Protein AF-A0A150H4T1-F1 (afdb_monomer_lite)

Sequence (169 aa):
MAGLGFSRGAAHIHRAYLAQNIDTDQIIPAEYLTLVPSKPEEYEKLGSYALIGLPDDLYPERYVKEGEMKTEYPVIIGGAKVCVAESYARIFFRNCIATGELYPCETGVRLCDVLKTGTEVTVDMDKNVLTDHSTGKTYPLQEIGEAGPVIDAGGIFEYARRQGMIKVA

pLDDT: mean 80.66, std 13.24, range [27.92, 95.44]

Structure (mmCIF, N/CA/C/O backbone):
data_AF-A0A150H4T1-F1
#
_entry.id   AF-A0A150H4T1-F1
#
loop_
_atom_site.group_PDB
_atom_site.id
_atom_site.type_symbol
_atom_site.label_atom_id
_atom_site.label_alt_id
_atom_site.label_comp_id
_atom_site.label_asym_id
_atom_site.label_entity_id
_atom_site.label_seq_id
_atom_site.pdbx_PDB_ins_code
_atom_site.Cartn_x
_atom_site.Cartn_y
_atom_site.Cartn_z
_atom_site.occupancy
_atom_site.B_iso_or_equiv
_atom_site.auth_seq_id
_atom_site.auth_comp_id
_atom_site.auth_asym_id
_atom_site.auth_atom_id
_atom_site.pdbx_PDB_model_num
ATOM 1 N N . MET A 1 1 ? 21.299 -11.239 -4.905 1.00 29.69 1 MET A N 1
ATOM 2 C CA . MET A 1 1 ? 20.517 -11.282 -3.653 1.00 29.69 1 MET A CA 1
ATOM 3 C C . MET A 1 1 ? 19.157 -11.861 -3.994 1.00 29.69 1 MET A C 1
ATOM 5 O O . MET A 1 1 ? 18.476 -11.285 -4.831 1.00 29.69 1 MET A O 1
ATOM 9 N N . ALA A 1 2 ? 18.827 -13.044 -3.476 1.00 27.92 2 ALA A N 1
ATOM 10 C CA . ALA A 1 2 ? 17.556 -13.709 -3.750 1.00 27.92 2 ALA A CA 1
ATOM 11 C C . ALA A 1 2 ? 16.412 -12.854 -3.188 1.00 27.92 2 ALA A C 1
ATOM 13 O O . ALA A 1 2 ? 16.350 -12.633 -1.981 1.00 27.92 2 ALA A O 1
ATOM 14 N N . GLY A 1 3 ? 15.556 -12.323 -4.064 1.00 33.53 3 GLY A N 1
ATOM 15 C CA . GLY A 1 3 ? 14.354 -11.618 -3.638 1.00 33.53 3 GLY A CA 1
ATOM 16 C C . GLY A 1 3 ? 13.485 -12.580 -2.839 1.00 33.53 3 GLY A C 1
ATOM 17 O O . GLY A 1 3 ? 13.169 -13.665 -3.325 1.00 33.53 3 GLY A O 1
ATOM 18 N N . LEU A 1 4 ? 13.128 -12.205 -1.610 1.00 38.41 4 LEU A N 1
ATOM 19 C CA . LEU A 1 4 ? 12.062 -12.873 -0.868 1.00 38.41 4 LEU A CA 1
ATOM 20 C C . LEU A 1 4 ? 10.832 -12.891 -1.785 1.00 38.41 4 LEU A C 1
ATOM 22 O O . LEU A 1 4 ? 10.303 -11.841 -2.156 1.00 38.41 4 LEU A O 1
ATOM 26 N N . GLY A 1 5 ? 10.478 -14.086 -2.257 1.00 43.66 5 GLY A N 1
ATOM 27 C CA . GLY A 1 5 ? 9.495 -14.300 -3.309 1.00 43.66 5 GLY A CA 1
ATOM 28 C C . GLY A 1 5 ? 8.088 -14.011 -2.813 1.00 43.66 5 GLY A C 1
ATOM 29 O O . GLY A 1 5 ? 7.354 -14.925 -2.457 1.00 43.66 5 GLY A O 1
ATOM 30 N N . PHE A 1 6 ? 7.703 -12.738 -2.789 1.00 57.62 6 PHE A N 1
ATOM 31 C CA . PHE A 1 6 ? 6.298 -12.371 -2.716 1.00 57.62 6 PHE A CA 1
ATOM 32 C C . PHE A 1 6 ? 5.639 -12.849 -4.011 1.00 57.62 6 PHE A C 1
ATOM 34 O O . PHE A 1 6 ? 5.983 -12.380 -5.097 1.00 57.62 6 PHE A O 1
ATOM 41 N N . SER A 1 7 ? 4.758 -13.834 -3.881 1.00 60.81 7 SER A N 1
ATOM 42 C CA . SER A 1 7 ? 3.971 -14.390 -4.975 1.00 60.81 7 SER A CA 1
ATOM 43 C C . SER A 1 7 ? 2.497 -14.173 -4.673 1.00 60.81 7 SER A C 1
ATOM 45 O O . SER A 1 7 ? 2.093 -14.222 -3.506 1.00 60.81 7 SER A O 1
ATOM 47 N N . ARG A 1 8 ? 1.700 -13.956 -5.723 1.00 65.56 8 ARG A N 1
ATOM 48 C CA . ARG A 1 8 ? 0.243 -13.839 -5.611 1.00 65.56 8 ARG A CA 1
ATOM 49 C C . ARG A 1 8 ? -0.400 -15.073 -4.963 1.00 65.56 8 ARG A C 1
ATOM 51 O O . ARG A 1 8 ? -1.387 -14.932 -4.256 1.00 65.56 8 ARG A O 1
ATOM 58 N N . GLY A 1 9 ? 0.244 -16.234 -5.129 1.00 63.19 9 GLY A N 1
ATOM 59 C CA . GLY A 1 9 ? -0.214 -17.548 -4.675 1.00 63.19 9 GLY A CA 1
ATOM 60 C C . GLY A 1 9 ? -0.155 -17.817 -3.167 1.00 63.19 9 GLY A C 1
ATOM 61 O O . GLY A 1 9 ? -0.422 -18.935 -2.731 1.00 63.19 9 GLY A O 1
ATOM 62 N N . ALA A 1 10 ? 0.275 -16.843 -2.365 1.00 68.19 10 ALA A N 1
ATOM 63 C CA . ALA A 1 10 ? 0.384 -16.990 -0.922 1.00 68.19 10 ALA A CA 1
ATOM 64 C C . ALA A 1 10 ? -0.405 -15.890 -0.216 1.00 68.19 10 ALA A C 1
ATOM 66 O O . ALA A 1 10 ? -0.373 -14.728 -0.613 1.00 68.19 10 ALA A O 1
ATOM 67 N N . ALA A 1 11 ? -1.087 -16.267 0.862 1.00 73.44 11 ALA A N 1
ATOM 68 C CA . ALA A 1 11 ? -1.657 -15.315 1.794 1.00 73.44 11 ALA A CA 1
ATOM 69 C C . ALA A 1 11 ? -0.527 -14.711 2.638 1.00 73.44 11 ALA A C 1
ATOM 71 O O . ALA A 1 11 ? 0.296 -15.442 3.195 1.00 73.44 11 ALA A O 1
ATOM 72 N N . HIS A 1 12 ? -0.499 -13.387 2.748 1.00 75.00 12 HIS A N 1
ATOM 73 C CA . HIS A 1 12 ? 0.564 -12.674 3.454 1.00 75.00 12 HIS A CA 1
ATOM 74 C C . HIS A 1 12 ? -0.002 -11.968 4.687 1.00 75.00 12 HIS A C 1
ATOM 76 O O . HIS A 1 12 ? -1.042 -11.311 4.608 1.00 75.00 12 HIS A O 1
ATOM 82 N N . ILE A 1 13 ? 0.654 -12.138 5.840 1.00 72.62 13 ILE A N 1
ATOM 83 C CA . ILE A 1 13 ? 0.300 -11.449 7.090 1.00 72.62 13 ILE A CA 1
ATOM 84 C C . ILE A 1 13 ? 0.995 -10.087 7.112 1.00 72.62 13 ILE A C 1
ATOM 86 O O . ILE A 1 13 ? 2.204 -9.982 6.903 1.00 72.62 13 ILE A O 1
ATOM 90 N N . HIS A 1 14 ? 0.225 -9.045 7.394 1.00 74.38 14 HIS A N 1
ATOM 91 C CA . HIS A 1 14 ? 0.641 -7.652 7.392 1.00 74.38 14 HIS A CA 1
ATOM 92 C C . HIS A 1 14 ? 0.071 -6.913 8.600 1.00 74.38 14 HIS A C 1
ATOM 94 O O . HIS A 1 14 ? -0.883 -7.356 9.231 1.00 74.38 14 HIS A O 1
ATOM 100 N N . ARG A 1 15 ? 0.620 -5.736 8.896 1.00 68.81 15 ARG A N 1
ATOM 101 C CA . ARG A 1 15 ? -0.044 -4.754 9.759 1.00 68.81 15 ARG A CA 1
ATOM 102 C C . ARG A 1 15 ? -0.717 -3.707 8.878 1.00 68.81 15 ARG A C 1
ATOM 104 O O . ARG A 1 15 ? -0.102 -3.215 7.935 1.00 68.81 15 ARG A O 1
ATOM 111 N N . ALA A 1 16 ? -1.978 -3.403 9.157 1.00 63.78 16 ALA A N 1
ATOM 112 C CA . ALA A 1 16 ? -2.740 -2.384 8.457 1.00 63.78 16 ALA A CA 1
ATOM 113 C C . ALA A 1 16 ? -2.310 -0.989 8.918 1.00 63.78 16 ALA A C 1
ATOM 115 O O . ALA A 1 16 ? -2.160 -0.732 10.113 1.00 63.78 16 ALA A O 1
ATOM 116 N N . TYR A 1 17 ? -2.158 -0.083 7.959 1.00 70.38 17 TYR A N 1
ATOM 117 C CA . TYR A 1 17 ? -1.878 1.329 8.190 1.00 70.38 17 TYR A CA 1
ATOM 118 C C . TYR A 1 17 ? -2.881 2.124 7.386 1.00 70.38 17 TYR A C 1
ATOM 120 O O . TYR A 1 17 ? -3.042 1.892 6.188 1.00 70.38 17 TYR A O 1
ATOM 128 N N . LEU A 1 18 ? -3.608 2.991 8.078 1.00 62.62 18 LEU A N 1
ATOM 129 C CA . LEU A 1 18 ? -4.799 3.614 7.534 1.00 62.62 18 LEU A CA 1
ATOM 130 C C . LEU A 1 18 ? -4.541 5.099 7.413 1.00 62.62 18 LEU A C 1
ATOM 132 O O . LEU A 1 18 ? -4.219 5.770 8.390 1.00 62.62 18 LEU A O 1
ATOM 136 N N . ALA A 1 19 ? -4.705 5.581 6.197 1.00 65.94 19 ALA A N 1
ATOM 137 C CA . ALA A 1 19 ? -4.629 6.979 5.863 1.00 65.94 19 ALA A CA 1
ATOM 138 C C . ALA A 1 19 ? -5.648 7.261 4.758 1.00 65.94 19 ALA A C 1
ATOM 140 O O . ALA A 1 19 ? -5.944 6.384 3.943 1.00 65.94 19 ALA A O 1
ATOM 141 N N . GLN A 1 20 ? -6.223 8.462 4.752 1.00 67.31 20 GLN A N 1
ATOM 142 C CA . GLN A 1 20 ? -7.191 8.874 3.737 1.00 67.31 20 GLN A CA 1
ATOM 143 C C . GLN A 1 20 ? -6.567 9.914 2.815 1.00 67.31 20 GLN A C 1
ATOM 145 O O . GLN A 1 20 ? -5.899 10.827 3.290 1.00 67.31 20 GLN A O 1
ATOM 150 N N . ASN A 1 21 ? -6.848 9.787 1.514 1.00 69.75 21 ASN A N 1
ATOM 151 C CA . ASN A 1 21 ? -6.481 10.764 0.487 1.00 69.75 21 ASN A CA 1
ATOM 152 C C . ASN A 1 21 ? -4.998 11.152 0.507 1.00 69.75 21 ASN A C 1
ATOM 154 O O . ASN A 1 21 ? -4.676 12.330 0.417 1.00 69.75 21 ASN A O 1
ATOM 158 N N . ILE A 1 22 ? -4.118 10.153 0.623 1.00 75.38 22 ILE A N 1
ATOM 159 C CA . ILE A 1 22 ? -2.675 10.371 0.578 1.00 75.38 22 ILE A CA 1
ATOM 160 C C . ILE A 1 22 ? -2.237 10.746 -0.836 1.00 75.38 22 ILE A C 1
ATOM 162 O O . ILE A 1 22 ? -2.350 9.938 -1.761 1.00 75.38 22 ILE A O 1
ATOM 166 N N . ASP A 1 23 ? -1.734 11.967 -0.992 1.00 79.88 23 ASP A N 1
ATOM 167 C CA . ASP A 1 23 ? -1.106 12.435 -2.222 1.00 79.88 23 ASP A CA 1
ATOM 168 C C . ASP A 1 23 ? 0.414 12.190 -2.240 1.00 79.88 23 ASP A C 1
ATOM 170 O O . ASP A 1 23 ? 1.013 11.650 -1.307 1.00 79.88 23 ASP A O 1
ATOM 174 N N . THR A 1 24 ? 1.052 12.540 -3.355 1.00 77.88 24 THR A N 1
ATOM 175 C CA . THR A 1 24 ? 2.486 12.308 -3.541 1.00 77.88 24 THR A CA 1
ATOM 176 C C . THR A 1 24 ? 3.356 13.157 -2.628 1.00 77.88 24 THR A C 1
ATOM 178 O O . THR A 1 24 ? 4.403 12.663 -2.231 1.00 77.88 24 THR A O 1
ATOM 181 N N . ASP A 1 25 ? 2.940 14.375 -2.275 1.00 83.44 25 ASP A N 1
ATOM 182 C CA . ASP A 1 25 ? 3.695 15.238 -1.361 1.00 83.44 25 ASP A CA 1
ATOM 183 C C . ASP A 1 25 ? 3.586 14.726 0.078 1.00 83.44 25 ASP A C 1
ATOM 185 O O . ASP A 1 25 ? 4.546 14.787 0.841 1.00 83.44 25 ASP A O 1
ATOM 189 N N . GLN A 1 26 ? 2.454 14.122 0.435 1.00 83.00 26 GLN A N 1
ATOM 190 C CA . GLN A 1 26 ? 2.291 13.421 1.702 1.00 83.00 26 GLN A CA 1
ATOM 191 C C . GLN A 1 26 ? 3.146 12.153 1.780 1.00 83.00 26 GLN A C 1
ATOM 193 O O . GLN A 1 26 ? 3.626 11.830 2.864 1.00 83.00 26 GLN A O 1
ATOM 198 N N . ILE A 1 27 ? 3.373 11.454 0.658 1.00 80.06 27 ILE A N 1
ATOM 199 C CA . ILE A 1 27 ? 4.286 10.298 0.580 1.00 80.06 27 ILE A CA 1
ATOM 200 C C . ILE A 1 27 ? 5.741 10.735 0.621 1.00 80.06 27 ILE A C 1
ATOM 202 O O . ILE A 1 27 ? 6.529 10.161 1.370 1.00 80.06 27 ILE A O 1
ATOM 206 N N . ILE A 1 28 ? 6.105 11.712 -0.199 1.00 83.75 28 ILE A N 1
ATOM 207 C CA . ILE A 1 28 ? 7.439 12.284 -0.242 1.00 83.75 28 ILE A CA 1
ATOM 208 C C . ILE A 1 28 ? 7.379 13.701 -0.832 1.00 83.75 28 ILE A C 1
ATOM 210 O O . ILE A 1 28 ? 7.164 13.860 -2.035 1.00 83.75 28 ILE A O 1
ATOM 214 N N . PRO A 1 29 ? 7.598 14.741 -0.011 1.00 86.94 29 PRO A N 1
ATOM 215 C CA . PRO A 1 29 ? 7.618 16.116 -0.488 1.00 86.94 29 PRO A CA 1
ATOM 216 C C . PRO A 1 29 ? 8.657 16.347 -1.589 1.00 86.94 29 PRO A C 1
ATOM 218 O O . PRO A 1 29 ? 9.764 15.797 -1.554 1.00 86.94 29 PRO A O 1
ATOM 221 N N . ALA A 1 30 ? 8.330 17.228 -2.538 1.00 86.75 30 ALA A N 1
ATOM 222 C CA . ALA A 1 30 ? 9.185 17.542 -3.684 1.00 86.75 30 ALA A CA 1
ATOM 223 C C . ALA A 1 30 ? 10.626 17.965 -3.319 1.00 86.75 30 ALA A C 1
ATOM 225 O O . ALA A 1 30 ? 11.552 17.726 -4.095 1.00 86.75 30 ALA A O 1
ATOM 226 N N . GLU A 1 31 ? 10.845 18.556 -2.141 1.00 88.12 31 GLU A N 1
ATOM 227 C CA . GLU A 1 31 ? 12.175 18.969 -1.669 1.00 88.12 31 GLU A CA 1
ATOM 228 C C . GLU A 1 31 ? 13.160 17.795 -1.498 1.00 88.12 31 G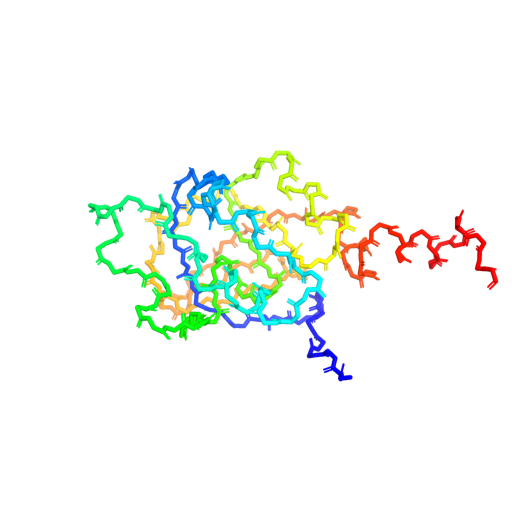LU A C 1
ATOM 230 O O . GLU A 1 31 ? 14.365 17.953 -1.717 1.00 88.12 31 GLU A O 1
ATOM 235 N N . TYR A 1 32 ? 12.655 16.592 -1.202 1.00 86.88 32 TYR A N 1
ATOM 236 C CA . TYR A 1 32 ? 13.471 15.386 -1.034 1.00 86.88 32 TYR A CA 1
ATOM 237 C C . TYR A 1 32 ? 13.721 14.633 -2.345 1.00 86.88 32 TYR A C 1
ATOM 239 O O . TYR A 1 32 ? 14.573 13.746 -2.390 1.00 86.88 32 TYR A O 1
ATOM 247 N N . LEU A 1 33 ? 13.062 15.023 -3.444 1.00 84.06 33 LEU A N 1
ATOM 248 C CA . LEU A 1 33 ? 13.270 14.437 -4.778 1.00 84.06 33 LEU A CA 1
ATOM 249 C C . LEU A 1 33 ? 14.614 14.829 -5.416 1.00 84.06 33 LEU A C 1
ATOM 251 O O . LEU A 1 33 ? 14.926 14.416 -6.530 1.00 84.06 33 LEU A O 1
ATOM 255 N N . THR A 1 34 ? 15.417 15.626 -4.711 1.00 87.69 34 THR A N 1
ATOM 256 C CA . THR A 1 34 ? 16.811 15.915 -5.063 1.00 87.69 34 THR A CA 1
ATOM 257 C C . THR A 1 34 ? 17.743 14.727 -4.809 1.00 87.69 34 THR A C 1
ATOM 259 O O . THR A 1 34 ? 18.824 14.673 -5.397 1.00 87.69 34 THR A O 1
ATOM 262 N N . LEU A 1 35 ? 17.326 13.768 -3.975 1.00 86.31 35 LEU A N 1
ATOM 263 C CA . LEU A 1 35 ? 18.030 12.507 -3.755 1.00 86.31 35 LEU A CA 1
ATOM 264 C C . LEU A 1 35 ? 17.895 11.593 -4.977 1.00 86.31 35 LEU A C 1
ATOM 266 O O . LEU A 1 35 ? 16.820 11.443 -5.553 1.00 86.31 35 LEU A O 1
ATOM 270 N N . VAL A 1 36 ? 18.996 10.956 -5.357 1.00 85.06 36 VAL A N 1
ATOM 271 C CA . VAL A 1 36 ? 19.145 10.136 -6.556 1.00 85.06 36 VAL A CA 1
ATOM 272 C C . VAL A 1 36 ? 18.971 8.653 -6.197 1.00 85.06 36 VAL A C 1
ATOM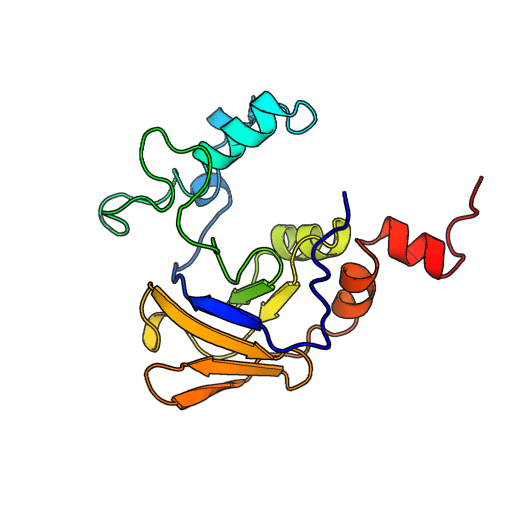 274 O O . VAL A 1 36 ? 19.898 8.045 -5.658 1.00 85.06 36 VAL A O 1
ATOM 277 N N . PRO A 1 37 ? 17.847 8.005 -6.570 1.00 79.56 37 PRO A N 1
ATOM 278 C CA . PRO A 1 37 ? 17.559 6.620 -6.177 1.00 79.56 37 PRO A CA 1
ATOM 279 C C . PRO A 1 37 ? 18.539 5.581 -6.739 1.00 79.56 37 PRO A C 1
ATOM 281 O O . PRO A 1 37 ? 18.592 4.455 -6.258 1.00 79.56 37 PRO A O 1
ATOM 284 N N . SER A 1 38 ? 19.315 5.930 -7.771 1.00 82.62 38 SER A N 1
ATOM 285 C CA . SER A 1 38 ? 20.332 5.037 -8.340 1.00 82.62 38 SER A CA 1
ATOM 286 C C . SER A 1 38 ? 21.608 4.946 -7.500 1.00 82.62 38 SER A C 1
ATOM 288 O O . SER A 1 38 ? 22.446 4.083 -7.764 1.00 82.62 38 SER A O 1
ATOM 290 N N . LYS A 1 39 ? 21.771 5.806 -6.487 1.00 88.50 39 LYS A N 1
ATOM 291 C CA . LYS A 1 39 ? 22.869 5.724 -5.524 1.00 88.50 39 LYS A CA 1
ATOM 292 C C . LYS A 1 39 ? 22.364 5.057 -4.242 1.00 88.50 39 LYS A C 1
ATOM 294 O O . LYS A 1 39 ? 21.434 5.586 -3.638 1.00 88.50 39 LYS A O 1
ATOM 299 N N . PRO A 1 40 ? 22.984 3.954 -3.782 1.00 87.75 40 PRO A N 1
ATOM 300 C CA . PRO A 1 40 ? 22.505 3.212 -2.615 1.00 87.75 40 PRO A CA 1
ATOM 301 C C . PRO A 1 40 ? 22.312 4.067 -1.356 1.00 87.75 40 PRO A C 1
ATOM 303 O O . PRO A 1 40 ? 21.273 3.975 -0.715 1.00 87.75 40 PRO A O 1
ATOM 306 N N . GLU A 1 41 ? 23.265 4.944 -1.037 1.00 88.62 41 GLU A N 1
ATOM 307 C CA . GLU A 1 41 ? 23.195 5.804 0.155 1.00 88.62 41 GLU A CA 1
ATOM 308 C C . GLU A 1 41 ? 22.046 6.822 0.082 1.00 88.62 41 GLU A C 1
ATOM 310 O O . GLU A 1 41 ? 21.336 7.048 1.059 1.00 88.62 41 GLU A O 1
ATOM 315 N N . GLU A 1 42 ? 21.832 7.427 -1.090 1.00 89.50 42 GLU A N 1
ATOM 316 C CA . GLU A 1 42 ? 20.742 8.388 -1.289 1.00 89.50 42 GLU A CA 1
ATOM 317 C C . GLU A 1 42 ? 19.383 7.683 -1.350 1.00 89.50 42 GLU A C 1
ATOM 319 O O . GLU A 1 42 ? 18.394 8.237 -0.881 1.00 89.50 42 GLU A O 1
ATOM 324 N N . TYR A 1 43 ? 19.336 6.448 -1.855 1.00 82.88 43 TYR A N 1
ATOM 325 C CA . TYR A 1 43 ? 18.146 5.602 -1.821 1.00 82.88 43 TYR A CA 1
ATOM 326 C C . TYR A 1 43 ? 17.737 5.240 -0.390 1.00 82.88 43 TYR A C 1
ATOM 328 O O . TYR A 1 43 ? 16.566 5.359 -0.035 1.00 82.88 43 TYR A O 1
ATOM 336 N N . GLU A 1 44 ? 18.692 4.841 0.455 1.00 82.88 44 GLU A N 1
ATOM 337 C CA . GLU A 1 44 ? 18.410 4.581 1.871 1.00 82.88 44 GLU A CA 1
ATOM 338 C C . GLU A 1 44 ? 17.924 5.844 2.585 1.00 82.88 44 GLU A C 1
ATOM 340 O O . GLU A 1 44 ? 16.934 5.796 3.314 1.00 82.88 44 GLU A O 1
ATOM 345 N N . LYS A 1 45 ? 18.548 6.990 2.301 1.00 86.94 45 LYS A N 1
ATOM 346 C CA . LYS A 1 45 ? 18.115 8.284 2.832 1.00 86.94 45 LYS A CA 1
ATOM 347 C C . LYS A 1 45 ? 16.737 8.711 2.315 1.00 86.94 45 LYS A C 1
ATOM 349 O O . LYS A 1 45 ? 15.980 9.337 3.042 1.00 86.94 45 LYS A O 1
ATOM 354 N N . LEU A 1 46 ? 16.368 8.364 1.085 1.00 84.44 46 LEU A N 1
ATOM 355 C CA . LEU A 1 46 ? 15.023 8.623 0.566 1.00 84.44 46 LEU A CA 1
ATOM 356 C C . LEU A 1 46 ? 13.968 7.896 1.415 1.00 84.44 46 LEU A C 1
ATOM 358 O O . LEU A 1 46 ? 12.917 8.458 1.717 1.00 84.44 46 LEU A O 1
ATOM 362 N N . GLY A 1 47 ? 14.289 6.677 1.858 1.00 81.50 47 GLY A N 1
ATOM 363 C CA . GLY A 1 47 ? 13.461 5.895 2.773 1.00 81.50 47 GLY A CA 1
ATOM 364 C C . GLY A 1 47 ? 13.194 6.587 4.112 1.00 81.50 47 GLY A C 1
ATOM 365 O O . GLY A 1 47 ? 12.089 6.444 4.636 1.00 81.50 47 GLY A O 1
ATOM 366 N N . SER A 1 48 ? 14.130 7.400 4.626 1.00 85.75 48 SER A N 1
ATOM 367 C CA . SER A 1 48 ? 13.923 8.130 5.888 1.00 85.75 48 SER A CA 1
ATOM 368 C C . SER A 1 48 ? 12.830 9.201 5.803 1.00 85.75 48 SER A C 1
ATOM 370 O O . SER A 1 48 ? 12.298 9.623 6.825 1.00 85.75 48 SER A O 1
ATOM 372 N N . TYR A 1 49 ? 12.492 9.650 4.590 1.00 87.12 49 TYR A N 1
ATOM 373 C CA . TYR A 1 49 ? 11.481 10.682 4.332 1.00 87.12 49 TYR A CA 1
ATOM 374 C C . TYR A 1 49 ? 10.125 10.116 3.894 1.00 87.12 49 TYR A C 1
ATOM 376 O O . TYR A 1 49 ? 9.222 10.878 3.547 1.00 87.12 49 TYR A O 1
ATOM 384 N N . ALA A 1 50 ? 9.953 8.793 3.903 1.00 81.81 50 ALA A N 1
ATOM 385 C CA . ALA A 1 50 ? 8.678 8.181 3.557 1.00 81.81 50 ALA A CA 1
ATOM 386 C C . ALA A 1 50 ? 7.566 8.648 4.515 1.00 81.81 50 ALA A C 1
ATOM 388 O O . ALA A 1 50 ? 7.688 8.542 5.735 1.00 81.81 50 ALA A O 1
ATOM 389 N N . LEU A 1 51 ? 6.462 9.138 3.948 1.00 82.19 51 LEU A N 1
ATOM 390 C CA . LEU A 1 51 ? 5.304 9.710 4.641 1.00 82.19 51 LEU A CA 1
ATOM 391 C C . LEU A 1 51 ? 5.593 10.937 5.530 1.00 82.19 51 LEU A C 1
ATOM 393 O O . LEU A 1 51 ? 4.788 11.275 6.404 1.00 82.19 51 LEU A O 1
ATOM 397 N N . ILE A 1 52 ? 6.720 11.629 5.343 1.00 87.00 52 ILE A N 1
ATOM 398 C CA . ILE A 1 52 ? 7.049 12.801 6.172 1.00 87.00 52 ILE A CA 1
ATOM 399 C C . ILE A 1 52 ? 6.091 13.980 5.934 1.00 87.00 52 ILE A C 1
ATOM 401 O O . ILE A 1 52 ? 5.875 14.788 6.833 1.00 87.00 52 ILE A O 1
ATOM 405 N N . GLY A 1 53 ? 5.456 14.049 4.759 1.00 85.62 53 GLY A N 1
ATOM 406 C CA . GLY A 1 53 ? 4.497 15.100 4.409 1.00 85.62 53 GLY A CA 1
ATOM 407 C C . GLY A 1 53 ? 3.118 14.951 5.059 1.00 85.62 53 GLY A C 1
ATOM 408 O O . GLY A 1 53 ? 2.241 15.782 4.828 1.00 85.62 53 GLY A O 1
ATOM 409 N N . LEU A 1 54 ? 2.886 13.906 5.862 1.00 84.06 54 LEU A N 1
ATOM 410 C CA . LEU A 1 54 ? 1.634 13.766 6.603 1.00 84.06 54 LEU A CA 1
ATOM 411 C C . LEU A 1 54 ? 1.455 14.894 7.635 1.00 84.06 54 LEU A C 1
ATOM 413 O O . LEU A 1 54 ? 2.441 15.343 8.225 1.00 84.06 54 LEU A O 1
ATOM 417 N N . PRO A 1 55 ? 0.218 15.352 7.880 1.00 83.62 55 PRO A N 1
ATOM 418 C CA . PRO A 1 55 ? -0.033 16.436 8.822 1.00 83.62 55 PRO A CA 1
ATOM 419 C C . PRO A 1 55 ? 0.083 15.952 1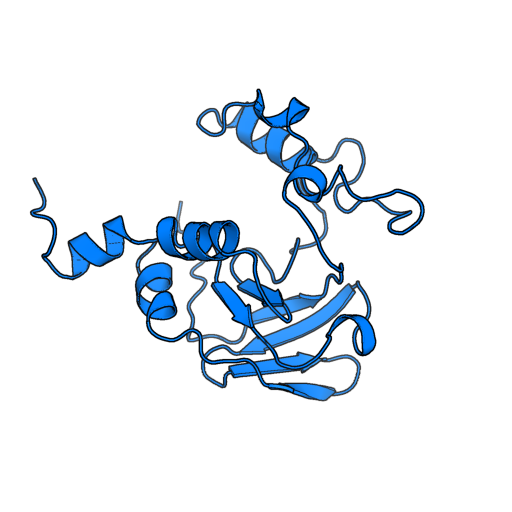0.282 1.00 83.62 55 PRO A C 1
ATOM 421 O O . PRO A 1 55 ? -0.457 14.903 10.640 1.00 83.62 55 PRO A O 1
ATOM 424 N N . ASP A 1 56 ? 0.806 16.704 11.122 1.00 85.00 56 ASP A N 1
ATOM 425 C CA . ASP A 1 56 ? 1.155 16.312 12.504 1.00 85.00 56 ASP A CA 1
ATOM 426 C C . ASP A 1 56 ? -0.064 16.093 13.414 1.00 85.00 56 ASP A C 1
ATOM 428 O O . ASP A 1 56 ? -0.035 15.257 14.314 1.00 85.00 56 ASP A O 1
ATOM 432 N N . AS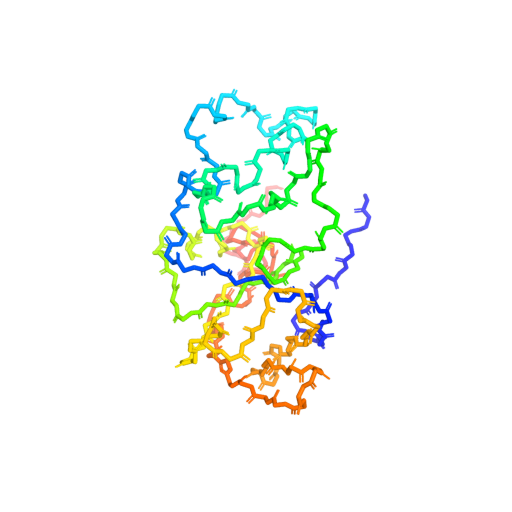P A 1 57 ? -1.146 16.839 13.192 1.00 83.62 57 ASP A N 1
ATOM 433 C CA . ASP A 1 57 ? -2.373 16.771 13.988 1.00 83.62 57 ASP A CA 1
ATOM 434 C C . ASP A 1 57 ? -3.138 15.457 13.782 1.00 83.62 57 ASP A C 1
ATOM 436 O O . ASP A 1 57 ? -3.759 14.950 14.718 1.00 83.62 57 ASP A O 1
ATOM 440 N N . LEU A 1 58 ? -3.069 14.884 12.577 1.00 73.88 58 LEU A N 1
ATOM 441 C CA . LEU A 1 58 ? -3.677 13.588 12.262 1.00 73.88 58 LEU A CA 1
ATOM 442 C C . LEU A 1 58 ? -2.717 12.414 12.495 1.00 73.88 58 LEU A C 1
ATOM 444 O O . LEU A 1 58 ? -3.173 11.299 12.752 1.00 73.88 58 LEU A O 1
ATOM 448 N N . TYR A 1 59 ? -1.405 12.658 12.419 1.00 78.00 59 TYR A N 1
ATOM 449 C CA . TYR A 1 59 ? -0.356 11.644 12.551 1.00 78.00 59 TYR A CA 1
ATOM 450 C C . TYR A 1 59 ? 0.698 12.093 13.577 1.00 78.00 59 TYR A C 1
ATOM 452 O O . TYR A 1 59 ? 1.826 12.417 13.201 1.00 78.00 59 TYR A O 1
ATOM 460 N N . PRO A 1 60 ? 0.348 12.098 14.880 1.00 77.81 60 PRO A N 1
ATOM 461 C CA . PRO A 1 60 ? 1.230 12.593 15.941 1.00 77.81 60 PRO A CA 1
ATOM 462 C C . PRO A 1 60 ? 2.486 11.732 16.127 1.00 77.81 60 PRO A C 1
ATOM 464 O O . PRO A 1 60 ? 3.492 12.200 16.656 1.00 77.81 60 PRO A O 1
ATOM 467 N N . GLU A 1 61 ? 2.439 10.475 15.682 1.00 80.75 61 GLU A N 1
ATOM 468 C CA . GLU A 1 61 ? 3.596 9.591 15.599 1.00 80.75 61 GLU A CA 1
ATOM 469 C C . GLU A 1 61 ? 3.974 9.382 14.131 1.00 80.75 61 GLU A C 1
ATOM 471 O O . GLU A 1 61 ? 3.168 8.915 13.321 1.00 80.75 61 GLU A O 1
ATOM 476 N N . ARG A 1 62 ? 5.220 9.725 13.784 1.00 82.69 62 ARG A N 1
ATOM 477 C CA . ARG A 1 62 ? 5.749 9.542 12.429 1.00 82.69 62 ARG A CA 1
ATOM 478 C C . ARG A 1 62 ? 6.007 8.065 12.135 1.00 82.69 62 ARG A C 1
ATOM 480 O O . ARG A 1 62 ? 6.484 7.317 12.987 1.00 82.69 62 ARG A O 1
ATOM 487 N N . TYR A 1 63 ? 5.725 7.654 10.898 1.00 78.75 63 TYR A N 1
ATOM 488 C CA . TYR A 1 63 ? 5.912 6.266 10.459 1.00 78.75 63 TYR A CA 1
ATOM 489 C C . TYR A 1 63 ? 7.379 5.856 10.349 1.00 78.75 63 TYR A C 1
ATOM 491 O O . TYR A 1 63 ? 7.707 4.688 10.567 1.00 78.75 63 TYR A O 1
ATOM 499 N N . VAL A 1 64 ? 8.259 6.802 10.031 1.00 85.06 64 VAL A N 1
ATOM 500 C CA . VAL A 1 64 ? 9.705 6.642 10.163 1.00 85.06 64 VAL A CA 1
ATOM 501 C C . VAL A 1 64 ? 10.145 7.490 11.347 1.00 85.06 64 VAL A C 1
ATOM 503 O O . VAL A 1 64 ? 9.870 8.690 11.391 1.00 85.06 64 VAL A O 1
ATOM 506 N N . LYS A 1 65 ? 10.767 6.852 12.339 1.00 85.75 65 LYS A N 1
ATOM 507 C CA . LYS A 1 65 ? 11.264 7.540 13.532 1.00 85.75 65 LYS A CA 1
ATOM 508 C C . LYS A 1 65 ? 12.447 8.432 13.166 1.00 85.75 65 LYS A C 1
ATOM 510 O O . LYS A 1 65 ? 13.195 8.143 12.236 1.00 85.75 65 LYS A O 1
ATOM 515 N N . GLU A 1 66 ? 12.630 9.507 13.924 1.00 83.88 66 GLU A N 1
ATOM 516 C CA . GLU A 1 66 ? 13.787 10.381 13.754 1.00 83.88 66 GLU A CA 1
ATOM 517 C C . GLU A 1 66 ? 15.094 9.582 13.891 1.00 83.88 66 GLU A C 1
ATOM 519 O O . GLU A 1 66 ? 15.269 8.814 14.836 1.00 83.88 66 GLU A O 1
ATOM 524 N N . GLY A 1 67 ? 16.002 9.752 12.927 1.00 84.62 67 GLY A N 1
ATOM 525 C CA . GLY A 1 67 ? 17.279 9.033 12.873 1.00 84.62 67 GLY A CA 1
ATOM 526 C C . GLY A 1 67 ? 17.216 7.643 12.230 1.00 84.62 67 GLY A C 1
ATOM 527 O O . GLY A 1 67 ? 18.270 7.069 11.957 1.00 84.62 67 GLY A O 1
ATOM 528 N N . GLU A 1 68 ? 16.026 7.123 11.927 1.00 86.94 68 GLU A N 1
ATOM 529 C CA . GLU A 1 68 ? 15.865 5.845 11.237 1.00 86.94 68 GLU A CA 1
ATOM 530 C C . GLU A 1 68 ? 15.833 6.021 9.713 1.00 86.94 68 GLU A C 1
ATOM 532 O O . GLU A 1 68 ? 15.241 6.954 9.174 1.00 86.94 68 GLU A O 1
ATOM 537 N N . MET A 1 69 ? 16.449 5.078 8.997 1.00 82.88 69 MET A N 1
ATOM 538 C CA . MET A 1 69 ? 16.430 5.042 7.523 1.00 82.88 69 MET A CA 1
ATOM 539 C C . MET A 1 69 ? 15.268 4.217 6.969 1.00 82.88 69 MET A C 1
ATOM 541 O O . MET A 1 69 ? 14.967 4.245 5.777 1.00 82.88 69 MET A O 1
ATOM 545 N N . LYS A 1 70 ? 14.644 3.418 7.835 1.00 74.81 70 LYS A N 1
ATOM 546 C CA . LYS A 1 70 ? 13.553 2.512 7.500 1.00 74.81 70 LYS A CA 1
ATOM 547 C C . LYS A 1 70 ? 12.531 2.579 8.612 1.00 74.81 70 LYS A C 1
ATOM 549 O O . LYS A 1 70 ? 12.869 2.727 9.781 1.00 74.81 70 LYS A O 1
ATOM 554 N N . THR A 1 71 ? 11.271 2.448 8.242 1.00 73.31 71 THR A N 1
ATOM 555 C CA . THR A 1 71 ? 10.220 2.290 9.234 1.00 73.31 71 THR A CA 1
ATOM 556 C C . THR A 1 71 ? 10.401 0.965 9.990 1.00 73.31 71 THR A C 1
ATOM 558 O O . THR A 1 71 ? 10.756 -0.059 9.403 1.00 73.31 71 THR A O 1
ATOM 561 N N . GLU A 1 72 ? 10.165 0.979 11.304 1.00 66.38 72 GLU A N 1
ATOM 562 C CA . GLU A 1 72 ? 10.064 -0.246 12.115 1.00 66.38 72 GLU A CA 1
ATOM 563 C C . GLU A 1 72 ? 8.809 -1.058 11.766 1.00 66.38 72 GLU A C 1
ATOM 565 O O . GLU A 1 72 ? 8.676 -2.236 12.105 1.00 66.38 72 GLU A O 1
ATOM 570 N N . TYR A 1 73 ? 7.871 -0.407 11.081 1.00 60.16 73 TYR A N 1
ATOM 571 C CA . TYR A 1 73 ? 6.664 -1.009 10.585 1.00 60.16 73 TYR A CA 1
ATOM 572 C C . TYR A 1 73 ? 6.979 -1.734 9.278 1.00 60.16 73 TYR A C 1
ATOM 574 O O . TYR A 1 73 ? 7.539 -1.138 8.364 1.00 60.16 73 TYR A O 1
ATOM 582 N N . PRO A 1 74 ? 6.572 -3.000 9.105 1.00 45.97 74 PRO A N 1
ATOM 583 C CA . PRO A 1 74 ? 6.800 -3.732 7.857 1.00 45.97 74 PRO A CA 1
ATOM 584 C C . PRO A 1 74 ? 6.093 -3.129 6.627 1.00 45.97 74 PRO A C 1
ATOM 586 O O . PRO A 1 74 ? 6.070 -3.758 5.571 1.00 45.97 74 PRO A O 1
ATOM 589 N N . VAL A 1 75 ? 5.430 -1.977 6.771 1.00 48.94 75 VAL A N 1
ATOM 590 C CA . VAL A 1 75 ? 4.394 -1.504 5.874 1.00 48.94 75 VAL A CA 1
ATOM 591 C C . VAL A 1 75 ? 4.207 0.014 5.963 1.00 48.94 75 VAL A C 1
ATOM 593 O O . VAL A 1 75 ? 3.758 0.538 6.978 1.00 48.94 75 VAL A O 1
ATOM 596 N N . ILE A 1 76 ? 4.386 0.685 4.833 1.00 51.47 76 ILE A N 1
ATOM 597 C CA . ILE A 1 76 ? 3.587 1.853 4.476 1.00 51.47 76 ILE A CA 1
ATOM 598 C C . ILE A 1 76 ? 2.693 1.379 3.325 1.00 51.47 76 ILE A C 1
ATOM 600 O O . ILE A 1 76 ? 3.155 1.162 2.214 1.00 51.47 76 ILE A O 1
ATOM 604 N N . ILE A 1 77 ? 1.440 1.101 3.691 1.00 50.91 77 ILE A N 1
ATOM 605 C CA . ILE A 1 77 ? 0.342 0.452 2.951 1.00 50.91 77 ILE A CA 1
ATOM 606 C C . ILE A 1 77 ? 0.670 -0.924 2.311 1.00 50.91 77 ILE A C 1
ATOM 608 O O . ILE A 1 77 ? 1.241 -0.995 1.237 1.00 50.91 77 ILE A O 1
ATOM 612 N N . GLY A 1 78 ? 0.239 -1.984 3.027 1.00 42.09 78 GLY A N 1
ATOM 613 C CA . GLY A 1 78 ? 0.169 -3.441 2.759 1.00 42.09 78 GLY A CA 1
ATOM 614 C C . GLY A 1 78 ? 1.435 -4.339 2.690 1.00 42.09 78 GLY A C 1
ATOM 615 O O . GLY A 1 78 ? 1.381 -5.422 2.125 1.00 42.09 78 GLY A O 1
ATOM 616 N N . GLY A 1 79 ? 2.562 -4.013 3.317 1.00 46.06 79 GLY A N 1
ATOM 617 C CA . GLY A 1 79 ? 3.773 -4.845 3.222 1.00 46.06 79 GLY A CA 1
ATOM 618 C C . GLY A 1 79 ? 4.554 -4.539 1.969 1.00 46.06 79 GLY A C 1
ATOM 619 O O . GLY A 1 79 ? 4.085 -3.817 1.103 1.00 46.06 79 GLY A O 1
ATOM 620 N N . ALA A 1 80 ? 5.769 -5.069 1.879 1.00 56.28 80 ALA A N 1
ATOM 621 C CA . ALA A 1 80 ? 6.728 -4.676 0.851 1.00 56.28 80 ALA A CA 1
ATOM 622 C C . ALA A 1 80 ? 6.228 -4.798 -0.607 1.00 56.28 80 ALA A C 1
ATOM 624 O O . ALA A 1 80 ? 6.947 -4.342 -1.488 1.00 56.28 80 ALA A O 1
ATOM 625 N N . LYS A 1 81 ? 5.048 -5.397 -0.868 1.00 75.31 81 LYS A N 1
ATOM 626 C CA . LYS A 1 81 ? 4.488 -5.594 -2.209 1.00 75.31 81 LYS A CA 1
ATOM 627 C C . LYS A 1 81 ? 2.971 -5.441 -2.380 1.00 75.31 81 LYS A C 1
ATOM 629 O O . LYS A 1 81 ? 2.576 -5.436 -3.529 1.00 75.31 81 LYS A O 1
ATOM 634 N N . VAL A 1 82 ? 2.094 -5.314 -1.382 1.00 81.88 82 VAL A N 1
ATOM 635 C CA . VAL A 1 82 ? 0.647 -5.076 -1.645 1.00 81.88 82 VAL A CA 1
ATOM 636 C C . VAL A 1 82 ? 0.204 -3.793 -0.977 1.00 81.88 82 VAL A C 1
ATOM 638 O O . VAL A 1 82 ? 0.783 -3.403 0.012 1.00 81.88 82 VAL A O 1
ATOM 641 N N . CYS A 1 83 ? -0.784 -3.111 -1.528 1.00 84.44 83 CYS A N 1
ATOM 642 C CA . CYS A 1 83 ? -1.416 -1.924 -0.984 1.00 84.44 83 CYS A CA 1
ATOM 643 C C . CYS A 1 83 ? -2.921 -2.137 -1.139 1.00 84.44 83 CYS A C 1
ATOM 645 O O . CYS A 1 83 ? -3.341 -2.680 -2.157 1.00 84.44 83 CYS A O 1
ATOM 647 N N . VAL A 1 84 ? -3.724 -1.769 -0.136 1.00 86.56 84 VAL A N 1
ATOM 648 C CA . VAL A 1 84 ? -5.185 -1.935 -0.193 1.00 86.56 84 VAL A CA 1
ATOM 649 C C . VAL A 1 84 ? -5.873 -0.603 0.074 1.00 86.56 84 VAL A C 1
ATOM 651 O O . VAL A 1 84 ? -5.650 -0.004 1.126 1.00 86.56 84 VAL A O 1
ATOM 654 N N . ALA A 1 85 ? -6.702 -0.144 -0.860 1.00 86.06 85 ALA A N 1
ATOM 655 C CA . ALA A 1 85 ? -7.435 1.118 -0.759 1.00 86.06 85 ALA A CA 1
ATOM 656 C C . ALA A 1 85 ? -8.825 1.024 -1.404 1.00 86.06 85 ALA A C 1
ATOM 658 O O . ALA A 1 85 ? -9.143 0.059 -2.089 1.00 86.06 85 ALA A O 1
ATOM 659 N N . GLU A 1 86 ? -9.667 2.037 -1.195 1.00 84.31 86 GLU A N 1
ATOM 660 C CA . GLU A 1 86 ? -10.950 2.142 -1.908 1.00 84.31 86 GLU A CA 1
ATOM 661 C C . GLU A 1 86 ? -10.742 2.442 -3.397 1.00 84.31 86 GLU A C 1
ATOM 663 O O . GLU A 1 86 ? -11.459 1.930 -4.252 1.00 84.31 86 GLU A O 1
ATOM 668 N N . SER A 1 87 ? -9.744 3.274 -3.700 1.00 83.50 87 SER A N 1
ATOM 669 C CA . SER A 1 87 ? -9.336 3.609 -5.060 1.00 83.50 87 SER A CA 1
ATOM 670 C C . SER A 1 87 ? -7.917 4.173 -5.086 1.00 83.50 87 SER A C 1
ATOM 672 O O . SER A 1 87 ? -7.383 4.599 -4.057 1.00 83.50 87 SER A O 1
ATOM 674 N N . TYR A 1 88 ? -7.323 4.219 -6.279 1.00 84.62 88 TYR A N 1
ATOM 675 C CA . TYR A 1 88 ? -5.995 4.788 -6.505 1.00 84.62 88 TYR A CA 1
ATOM 676 C C . TYR A 1 88 ? -5.998 5.934 -7.511 1.00 84.62 88 TYR A C 1
ATOM 678 O O . TYR A 1 88 ? -6.695 5.920 -8.528 1.00 84.62 88 TYR A O 1
ATOM 686 N N . ALA A 1 89 ? -5.104 6.904 -7.302 1.00 82.69 89 ALA A N 1
ATOM 687 C CA . ALA A 1 89 ? -4.772 7.864 -8.345 1.00 82.69 89 ALA A CA 1
ATOM 688 C C . ALA A 1 89 ? -4.196 7.131 -9.572 1.00 82.69 89 ALA A C 1
ATOM 690 O O . ALA A 1 89 ? -3.293 6.301 -9.454 1.00 82.69 89 ALA A O 1
ATOM 691 N N . ARG A 1 90 ? -4.662 7.488 -10.778 1.00 83.88 90 ARG A N 1
ATOM 692 C CA . ARG A 1 90 ? -4.274 6.822 -12.041 1.00 83.88 90 ARG A CA 1
ATOM 693 C C . ARG A 1 90 ? -2.758 6.695 -12.238 1.00 83.88 90 ARG A C 1
ATOM 695 O O . ARG A 1 90 ? -2.286 5.681 -12.741 1.00 83.88 90 ARG A O 1
ATOM 702 N N . ILE A 1 91 ? -1.994 7.720 -11.853 1.00 83.75 91 ILE A N 1
ATOM 703 C CA . ILE A 1 91 ? -0.527 7.731 -11.983 1.00 83.75 91 ILE A CA 1
ATOM 704 C C . ILE A 1 91 ? 0.116 6.720 -11.028 1.00 83.75 91 ILE A C 1
ATOM 706 O O . ILE A 1 91 ? 1.020 5.994 -11.439 1.00 83.75 91 ILE A O 1
ATOM 710 N N . PHE A 1 92 ? -0.371 6.641 -9.788 1.00 85.44 92 PHE A N 1
ATOM 711 C CA . PHE A 1 92 ? 0.103 5.675 -8.799 1.00 85.44 92 PHE A CA 1
ATOM 712 C C . PHE A 1 92 ? -0.158 4.243 -9.268 1.00 85.44 92 PHE A C 1
ATOM 714 O O . PHE A 1 92 ? 0.770 3.439 -9.337 1.00 85.44 92 PHE A O 1
ATOM 721 N N . PHE A 1 93 ? -1.391 3.954 -9.693 1.00 86.50 93 PHE A N 1
ATOM 722 C CA . PHE A 1 93 ? -1.769 2.637 -10.209 1.00 86.50 93 PHE A CA 1
ATOM 723 C C . PHE A 1 93 ? -0.913 2.234 -11.420 1.00 86.50 93 PHE A C 1
ATOM 725 O O . PHE A 1 93 ? -0.354 1.139 -11.467 1.00 86.50 93 PHE A O 1
ATOM 732 N N . ARG A 1 94 ? -0.710 3.159 -12.369 1.00 87.38 94 ARG A N 1
ATOM 733 C CA . ARG A 1 94 ? 0.185 2.946 -13.516 1.00 87.38 94 ARG A CA 1
ATOM 734 C C . ARG A 1 94 ? 1.621 2.649 -13.078 1.00 87.38 94 ARG A C 1
ATOM 736 O O . ARG A 1 94 ? 2.252 1.787 -13.678 1.00 87.38 94 ARG A O 1
ATOM 743 N N . ASN A 1 95 ? 2.155 3.359 -12.083 1.00 85.88 95 ASN A N 1
ATOM 744 C CA . ASN A 1 95 ? 3.515 3.124 -11.588 1.00 85.88 95 ASN A CA 1
ATOM 745 C C . ASN A 1 95 ? 3.664 1.730 -10.990 1.00 85.88 95 ASN A C 1
ATOM 747 O O . ASN A 1 95 ? 4.620 1.047 -11.334 1.00 85.88 95 ASN A O 1
ATOM 751 N N . CYS A 1 96 ? 2.693 1.299 -10.185 1.00 86.56 96 CYS A N 1
ATOM 752 C CA . CYS A 1 96 ? 2.664 -0.045 -9.615 1.00 86.56 96 CYS A CA 1
ATOM 753 C C . CYS A 1 96 ? 2.788 -1.123 -10.704 1.00 86.56 96 CYS A C 1
ATOM 755 O O . CYS A 1 96 ? 3.636 -2.007 -10.617 1.00 86.56 96 CYS A O 1
ATOM 757 N N . ILE A 1 97 ? 2.006 -0.993 -11.782 1.00 88.88 97 ILE A N 1
ATOM 758 C CA . ILE A 1 97 ? 2.042 -1.916 -12.927 1.00 88.88 97 ILE A CA 1
ATOM 759 C C . ILE A 1 97 ? 3.349 -1.801 -13.712 1.00 88.88 97 ILE A C 1
ATOM 761 O O . ILE A 1 97 ? 3.922 -2.806 -14.125 1.00 88.88 97 ILE A O 1
ATOM 765 N N . ALA A 1 98 ? 3.817 -0.578 -13.961 1.00 86.00 98 ALA A N 1
ATOM 766 C CA . ALA A 1 98 ? 4.994 -0.340 -14.785 1.00 86.00 98 ALA A CA 1
ATOM 767 C C . ALA A 1 98 ? 6.260 -0.930 -14.156 1.00 86.00 98 ALA A C 1
ATOM 769 O O . ALA A 1 98 ? 7.071 -1.507 -14.880 1.00 86.00 98 ALA A O 1
ATOM 770 N N . THR A 1 99 ? 6.411 -0.799 -12.835 1.00 84.94 99 THR A N 1
ATOM 771 C CA . THR A 1 99 ? 7.589 -1.272 -12.100 1.00 84.94 99 THR A CA 1
ATOM 772 C C . THR A 1 99 ? 7.431 -2.696 -11.573 1.00 84.94 99 THR A C 1
ATOM 774 O O . THR A 1 99 ? 8.428 -3.384 -11.404 1.00 84.94 99 THR A O 1
ATOM 777 N N . GLY A 1 100 ? 6.201 -3.158 -11.332 1.00 86.00 100 GLY A N 1
ATOM 778 C CA . GLY A 1 100 ? 5.937 -4.465 -10.728 1.00 86.00 100 GLY 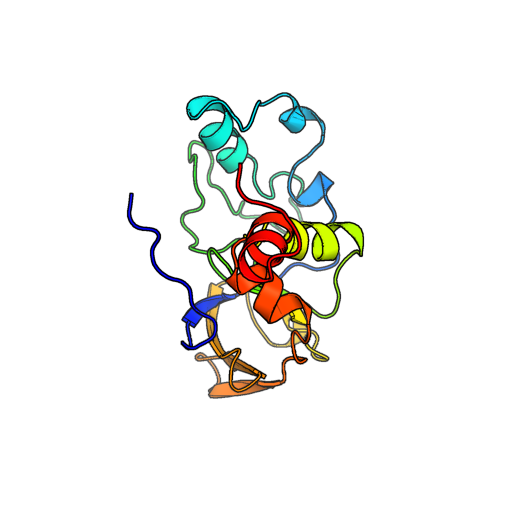A CA 1
ATOM 779 C C . GLY A 1 100 ? 6.334 -4.562 -9.251 1.00 86.00 100 GLY A C 1
ATOM 780 O O . GLY A 1 100 ? 6.489 -5.661 -8.724 1.00 86.00 100 GLY A O 1
ATOM 781 N N . GLU A 1 101 ? 6.515 -3.421 -8.584 1.00 82.38 101 GLU A N 1
ATOM 782 C CA . GLU A 1 101 ? 6.980 -3.365 -7.191 1.00 82.38 101 GLU A CA 1
ATOM 783 C C . GLU A 1 101 ? 5.836 -3.502 -6.179 1.00 82.38 101 GLU A C 1
ATOM 785 O O . GLU A 1 101 ? 6.057 -3.932 -5.049 1.00 82.38 101 GLU A O 1
ATOM 790 N N . LEU A 1 102 ? 4.607 -3.152 -6.576 1.00 85.00 102 LEU A N 1
ATOM 791 C CA . LEU A 1 102 ? 3.457 -3.073 -5.678 1.00 85.00 102 LEU A CA 1
ATOM 792 C C . LEU A 1 102 ? 2.174 -3.566 -6.365 1.00 85.00 102 LEU A C 1
ATOM 794 O O . LEU A 1 102 ? 1.931 -3.241 -7.524 1.00 85.00 102 LEU A O 1
ATOM 798 N N . TYR A 1 103 ? 1.334 -4.304 -5.641 1.00 87.75 103 TYR A N 1
ATOM 799 C CA . TYR A 1 103 ? -0.026 -4.689 -6.016 1.00 87.75 103 TYR A CA 1
ATOM 800 C C . TYR A 1 103 ? -1.017 -3.681 -5.423 1.00 87.75 103 TYR A C 1
ATOM 802 O O . TYR A 1 103 ? -1.195 -3.661 -4.207 1.00 87.75 103 TYR A O 1
ATOM 810 N N . PRO A 1 104 ? -1.664 -2.839 -6.240 1.00 89.25 104 PRO A N 1
ATOM 811 C CA . PRO A 1 104 ? -2.710 -1.928 -5.788 1.00 89.25 104 PRO A CA 1
ATOM 812 C C . PRO A 1 104 ? -4.064 -2.657 -5.768 1.00 89.25 104 PRO A C 1
ATOM 814 O O . PRO A 1 104 ? -4.793 -2.659 -6.757 1.00 89.25 104 PRO A O 1
ATOM 817 N N . CYS A 1 105 ? -4.390 -3.324 -4.664 1.00 90.00 105 CYS A N 1
ATOM 818 C CA . CYS A 1 105 ? -5.661 -4.023 -4.488 1.00 90.00 105 CYS A CA 1
ATOM 819 C C . CYS A 1 105 ? -6.760 -3.050 -4.051 1.00 90.00 105 CYS A C 1
ATOM 821 O O . CYS A 1 105 ? -6.592 -2.281 -3.108 1.00 90.00 105 CYS A O 1
ATOM 823 N N . GLU A 1 106 ? -7.920 -3.111 -4.694 1.00 91.06 106 GLU A N 1
ATOM 824 C CA . GLU A 1 106 ? -9.050 -2.253 -4.336 1.00 91.06 106 GLU A CA 1
ATOM 825 C C . GLU A 1 106 ? -10.061 -3.001 -3.463 1.00 91.06 106 GLU A C 1
ATOM 827 O O . GLU A 1 106 ? -10.178 -4.223 -3.524 1.00 91.06 106 GLU A O 1
ATOM 832 N N . THR A 1 107 ? -10.818 -2.287 -2.637 1.00 90.69 107 THR A N 1
ATOM 833 C CA . THR A 1 107 ? -11.953 -2.840 -1.889 1.00 90.69 107 THR A CA 1
ATOM 834 C C . THR A 1 107 ? -13.091 -1.830 -1.845 1.00 90.69 107 THR A C 1
ATOM 836 O O . THR A 1 107 ? -12.865 -0.635 -1.718 1.00 90.69 107 THR A O 1
ATOM 839 N N . GLY A 1 108 ? -14.339 -2.298 -1.914 1.00 88.44 108 GLY A N 1
ATOM 840 C CA . GLY A 1 108 ? -15.511 -1.425 -1.750 1.00 88.44 108 GLY A CA 1
ATOM 841 C C . GLY A 1 108 ? -15.743 -0.964 -0.306 1.00 88.44 108 GLY A C 1
ATOM 842 O O . GLY A 1 108 ? -16.735 -0.295 -0.030 1.00 88.44 108 GLY A O 1
ATOM 843 N N . VAL A 1 109 ? -14.881 -1.367 0.632 1.00 87.19 109 VAL A N 1
ATOM 844 C CA . VAL A 1 109 ? -15.001 -1.047 2.054 1.00 87.19 109 VAL A CA 1
ATOM 845 C C . VAL A 1 109 ? -13.997 0.032 2.431 1.00 87.19 109 VAL A C 1
ATOM 847 O O . VAL A 1 109 ? -12.794 -0.106 2.216 1.00 87.19 109 VAL A O 1
ATOM 850 N N . ARG A 1 110 ? -14.473 1.078 3.106 1.00 83.19 110 ARG A N 1
ATOM 851 C CA . ARG A 1 110 ? -13.611 2.073 3.746 1.00 83.19 110 ARG A CA 1
ATOM 852 C C . ARG A 1 110 ? -12.899 1.449 4.947 1.00 83.19 110 ARG A C 1
ATOM 854 O O . ARG A 1 110 ? -13.393 1.483 6.069 1.00 83.19 110 ARG A O 1
ATOM 861 N N . LEU A 1 111 ? -11.723 0.865 4.712 1.00 84.38 111 LEU A N 1
ATOM 862 C CA . LEU A 1 111 ? -10.950 0.148 5.737 1.00 84.38 111 LEU A CA 1
ATOM 863 C C . LEU A 1 111 ? -10.601 1.020 6.952 1.00 84.38 111 LEU A C 1
ATOM 865 O O . LEU A 1 111 ? -10.517 0.509 8.062 1.00 84.38 111 LEU A O 1
ATOM 869 N N . CYS A 1 112 ? -10.452 2.332 6.761 1.00 80.88 112 CYS A N 1
ATOM 870 C CA . CYS A 1 112 ? -10.220 3.295 7.840 1.00 80.88 112 CYS A CA 1
ATOM 871 C C . CYS A 1 112 ? -11.383 3.420 8.840 1.00 80.88 112 CYS A C 1
ATOM 873 O O . CYS A 1 112 ? -11.149 3.842 9.967 1.00 80.88 112 CYS A O 1
ATOM 875 N N . ASP A 1 113 ? -12.600 3.018 8.465 1.00 84.00 113 ASP A N 1
ATOM 876 C CA . ASP A 1 113 ? -13.770 3.064 9.350 1.00 84.00 113 ASP A CA 1
ATOM 877 C C . ASP A 1 113 ? -13.908 1.777 10.189 1.00 84.00 113 ASP A C 1
ATOM 879 O O . ASP A 1 113 ? -14.655 1.739 11.168 1.00 84.00 113 ASP A O 1
ATOM 883 N N . VAL A 1 114 ? -13.204 0.704 9.806 1.00 86.19 114 VAL A N 1
ATOM 884 C CA . VAL A 1 114 ? -13.388 -0.648 10.367 1.00 86.19 114 VAL A CA 1
ATOM 885 C C . VAL A 1 114 ? -12.112 -1.281 10.922 1.00 86.19 114 VAL A C 1
ATOM 887 O O . VAL A 1 114 ? -12.202 -2.206 11.726 1.00 86.19 114 VAL A O 1
ATOM 890 N N . LEU A 1 115 ? -10.938 -0.783 10.535 1.00 85.62 115 LEU A N 1
ATOM 891 C CA . LEU A 1 115 ? -9.634 -1.197 11.048 1.00 85.62 115 LEU A CA 1
ATOM 892 C C . LEU A 1 115 ? -8.998 -0.069 11.865 1.00 85.62 115 LEU A C 1
ATOM 894 O O . LEU A 1 115 ? -9.404 1.090 11.798 1.00 85.62 115 LEU A O 1
ATOM 898 N N . LYS A 1 116 ? -7.952 -0.408 12.620 1.00 82.31 116 LYS A N 1
ATOM 899 C CA . LYS A 1 116 ? -7.069 0.567 13.264 1.00 82.31 116 LYS A CA 1
ATOM 900 C C . LYS A 1 116 ? -5.653 0.396 12.734 1.00 82.31 116 LYS A C 1
ATOM 902 O O . LYS A 1 116 ? -5.248 -0.701 12.346 1.00 82.31 116 LYS A O 1
ATOM 907 N N . THR A 1 117 ? -4.888 1.481 12.734 1.00 82.00 117 THR A N 1
ATOM 908 C CA . THR A 1 117 ? -3.451 1.401 12.463 1.00 82.00 117 THR A CA 1
ATOM 909 C C . THR A 1 117 ? -2.796 0.416 13.435 1.00 82.00 117 THR A C 1
ATOM 911 O O . THR A 1 117 ? -3.072 0.437 14.634 1.00 82.00 117 THR A O 1
ATOM 914 N N . GLY A 1 118 ? -1.962 -0.477 12.905 1.00 76.50 118 GLY A N 1
ATOM 915 C CA . GLY A 1 118 ? -1.299 -1.545 13.651 1.00 76.50 118 GLY A CA 1
ATOM 916 C C . GLY A 1 118 ? -2.080 -2.862 13.736 1.00 76.50 118 GLY A C 1
ATOM 917 O O . GLY A 1 118 ? -1.484 -3.860 14.158 1.00 76.50 118 GLY A O 1
ATOM 918 N N . THR A 1 119 ? -3.354 -2.904 13.309 1.00 82.56 119 THR A N 1
ATOM 919 C CA . THR A 1 119 ? -4.154 -4.142 13.249 1.00 82.56 119 THR A CA 1
ATOM 920 C C . THR A 1 119 ? -3.468 -5.173 12.359 1.00 82.56 119 THR A C 1
ATOM 922 O O . THR A 1 119 ? -3.084 -4.867 11.233 1.00 82.56 119 THR A O 1
ATOM 925 N N . GLU A 1 120 ? -3.319 -6.402 12.848 1.00 85.00 120 GLU A N 1
ATOM 926 C CA . GLU A 1 120 ? -2.797 -7.501 12.038 1.00 85.00 120 GLU A CA 1
ATOM 927 C C . GLU A 1 120 ? -3.873 -7.993 11.065 1.00 85.00 120 GLU A C 1
ATOM 929 O O . GLU A 1 120 ? -5.000 -8.303 11.458 1.00 85.00 120 GLU A O 1
ATOM 934 N N . VAL A 1 121 ? -3.518 -8.053 9.787 1.00 87.44 121 VAL A N 1
ATOM 935 C CA . VAL A 1 121 ? -4.399 -8.452 8.695 1.00 87.44 121 VAL A CA 1
ATOM 936 C C . VAL A 1 121 ? -3.713 -9.470 7.796 1.00 87.44 121 VAL A C 1
ATOM 938 O O . VAL A 1 121 ? -2.494 -9.463 7.656 1.00 87.44 121 VAL A O 1
ATOM 941 N N . THR A 1 122 ? -4.484 -10.326 7.138 1.00 88.69 122 THR A N 1
ATOM 942 C CA . THR A 1 122 ? -3.990 -11.143 6.024 1.00 88.69 122 THR A CA 1
ATOM 943 C C . THR A 1 122 ? -4.603 -10.669 4.727 1.00 88.69 122 THR A C 1
ATOM 945 O O . THR A 1 122 ? -5.815 -10.509 4.663 1.00 88.69 122 THR A O 1
ATOM 948 N N . VAL A 1 123 ? -3.781 -10.502 3.694 1.00 87.25 123 VAL A N 1
ATOM 949 C CA . VAL A 1 123 ? -4.249 -10.282 2.323 1.00 87.25 123 VAL A CA 1
ATOM 950 C C . VAL A 1 123 ? -4.035 -11.567 1.528 1.00 87.25 123 VAL A C 1
ATOM 952 O O . VAL A 1 123 ? -2.907 -12.040 1.388 1.00 87.25 123 VAL A O 1
ATOM 955 N N . ASP A 1 124 ? -5.128 -12.141 1.035 1.00 89.62 124 ASP A N 1
ATOM 956 C CA . ASP A 1 124 ? -5.148 -13.313 0.161 1.00 89.62 124 ASP A CA 1
ATOM 957 C C . ASP A 1 124 ? -5.683 -12.870 -1.207 1.00 89.62 124 ASP A C 1
ATOM 959 O O . ASP A 1 124 ? -6.882 -12.652 -1.388 1.00 89.62 124 ASP A O 1
ATOM 963 N N . MET A 1 125 ? -4.765 -12.668 -2.156 1.00 86.00 125 MET A N 1
ATOM 964 C CA . MET A 1 125 ? -5.083 -12.191 -3.507 1.00 86.00 125 MET A CA 1
ATOM 965 C C . MET A 1 125 ? -5.641 -13.293 -4.413 1.00 86.00 125 MET A C 1
ATOM 967 O O . MET A 1 125 ? -6.243 -12.978 -5.432 1.00 86.00 125 MET A O 1
ATOM 971 N N . ASP A 1 126 ? -5.478 -14.569 -4.057 1.00 87.75 126 ASP A N 1
ATOM 972 C CA . ASP A 1 126 ? -6.102 -15.670 -4.796 1.00 87.75 126 ASP A CA 1
ATOM 973 C C . ASP A 1 126 ? -7.584 -15.794 -4.432 1.00 87.75 126 ASP A C 1
ATOM 975 O O . ASP A 1 126 ? -8.427 -16.059 -5.288 1.00 87.75 126 ASP A O 1
ATOM 979 N N . LYS A 1 127 ? -7.916 -15.574 -3.155 1.00 92.06 127 LYS A N 1
ATOM 980 C CA . LYS A 1 127 ? -9.304 -15.534 -2.672 1.00 92.06 127 LYS A CA 1
ATOM 981 C C . LYS A 1 127 ? -9.934 -14.143 -2.740 1.00 92.06 127 LYS A C 1
ATOM 983 O O . LYS A 1 127 ? -11.109 -14.012 -2.403 1.00 92.06 127 LYS A O 1
ATOM 988 N N . ASN A 1 128 ? -9.170 -13.127 -3.140 1.00 92.56 128 ASN A N 1
ATOM 989 C CA . ASN A 1 128 ? -9.559 -11.716 -3.127 1.00 92.56 128 ASN A CA 1
ATOM 990 C C . ASN A 1 128 ? -10.185 -11.296 -1.787 1.00 92.56 128 ASN A C 1
ATOM 992 O O . ASN A 1 128 ? -11.297 -10.770 -1.735 1.00 92.56 128 ASN A O 1
ATOM 996 N N . VAL A 1 129 ? -9.488 -11.555 -0.679 1.00 93.38 129 VAL A N 1
ATOM 997 C CA . VAL A 1 129 ? -9.998 -11.253 0.663 1.00 93.38 129 VAL A CA 1
ATOM 998 C C . VAL A 1 129 ? -8.920 -10.674 1.571 1.00 93.38 129 VAL A C 1
ATOM 1000 O O . VAL A 1 129 ? -7.776 -11.128 1.584 1.00 93.38 129 VAL A O 1
ATOM 1003 N N . LEU A 1 130 ? -9.310 -9.675 2.360 1.00 91.75 130 LEU A N 1
ATOM 1004 C CA . LEU A 1 130 ? -8.551 -9.182 3.502 1.00 91.75 130 LEU A CA 1
ATOM 1005 C C . LEU A 1 130 ? -9.200 -9.685 4.792 1.00 91.75 130 LEU A C 1
ATOM 1007 O O . LEU A 1 130 ? -10.380 -9.441 5.024 1.00 91.75 130 LEU A O 1
ATOM 1011 N N . THR A 1 131 ? -8.435 -10.350 5.649 1.00 92.88 131 THR A N 1
ATOM 1012 C CA . THR A 1 131 ? -8.888 -10.848 6.955 1.00 92.88 131 THR A CA 1
ATOM 1013 C C . THR A 1 131 ? -8.316 -9.984 8.067 1.00 92.88 131 THR A C 1
ATOM 1015 O O . THR A 1 131 ? -7.105 -9.824 8.143 1.00 92.88 131 THR A O 1
ATOM 1018 N N . ASP A 1 132 ? -9.167 -9.461 8.943 1.00 92.56 132 ASP A N 1
ATOM 1019 C CA . ASP A 1 132 ? -8.784 -8.799 10.190 1.00 92.56 132 ASP A CA 1
ATOM 1020 C C . ASP A 1 132 ? -8.660 -9.827 11.315 1.00 92.56 132 ASP A C 1
ATOM 1022 O O . ASP A 1 132 ? -9.659 -10.392 11.761 1.00 92.56 132 ASP A O 1
ATOM 1026 N N . HIS A 1 133 ? -7.443 -10.052 11.810 1.00 90.25 133 HIS A N 1
ATOM 1027 C CA . HIS A 1 133 ? -7.188 -11.046 12.859 1.00 90.25 133 HIS A CA 1
ATOM 1028 C C . HIS A 1 133 ? -7.628 -10.593 14.250 1.00 90.25 133 HIS A C 1
ATOM 1030 O O . HIS A 1 133 ? -7.749 -11.420 15.150 1.00 90.25 133 HIS A O 1
ATOM 1036 N N . SER A 1 134 ? -7.905 -9.301 14.441 1.00 89.12 134 SER A N 1
ATOM 1037 C CA . SER A 1 134 ? -8.411 -8.792 15.718 1.00 89.12 134 SER A CA 1
ATOM 1038 C C . SER A 1 134 ? -9.897 -9.092 15.927 1.00 89.12 134 SER A C 1
ATOM 1040 O O . SER A 1 134 ? -10.332 -9.280 17.062 1.00 89.12 134 SER A O 1
ATOM 1042 N N . THR A 1 135 ? -10.676 -9.171 14.842 1.00 93.50 135 THR A N 1
ATOM 1043 C CA . THR A 1 135 ? -12.130 -9.409 14.894 1.00 93.50 135 THR A CA 1
ATOM 1044 C C . THR A 1 135 ? -12.578 -10.694 14.196 1.00 93.50 135 THR A C 1
ATOM 1046 O O . THR A 1 135 ? -13.721 -11.113 14.370 1.00 93.50 135 THR A O 1
ATOM 1049 N N . GLY A 1 136 ? -11.714 -11.308 13.385 1.00 93.38 136 GLY A N 1
ATOM 1050 C CA . GLY A 1 136 ? -12.049 -12.421 12.496 1.00 93.38 136 GLY A CA 1
ATOM 1051 C C . GLY A 1 136 ? -12.883 -12.016 11.274 1.00 93.38 136 GLY A C 1
ATOM 1052 O O . GLY A 1 136 ? -13.301 -12.886 10.512 1.00 93.38 136 GLY A O 1
ATOM 1053 N N . LYS A 1 137 ? -13.163 -10.719 11.078 1.00 95.44 137 LYS A N 1
ATOM 1054 C CA . LYS A 1 137 ? -13.939 -10.237 9.930 1.00 95.44 137 LYS A CA 1
ATOM 1055 C C . LYS A 1 137 ? -13.124 -10.301 8.645 1.00 95.44 137 LYS A C 1
ATOM 1057 O O . LYS A 1 137 ? -11.915 -10.091 8.641 1.00 95.44 137 LYS A O 1
ATOM 1062 N N . THR A 1 138 ? -13.825 -10.521 7.541 1.00 95.19 138 THR A N 1
ATOM 1063 C CA . THR A 1 138 ? -13.247 -10.558 6.198 1.00 95.19 138 THR A CA 1
ATOM 1064 C C . THR A 1 138 ? -13.860 -9.479 5.318 1.00 95.19 138 THR A C 1
ATOM 1066 O O . THR A 1 138 ? -15.074 -9.269 5.353 1.00 95.19 138 THR A O 1
ATOM 1069 N N . TYR A 1 139 ? -13.037 -8.848 4.489 1.00 93.50 139 TYR A N 1
ATOM 1070 C CA . TYR A 1 139 ? -13.425 -7.793 3.563 1.00 93.50 139 TYR A CA 1
ATOM 1071 C C . TYR A 1 139 ? -13.076 -8.223 2.134 1.00 93.50 139 TYR A C 1
ATOM 1073 O O . TYR A 1 139 ? -11.931 -8.610 1.890 1.00 93.50 139 TYR A O 1
ATOM 1081 N N . PRO A 1 140 ? -14.032 -8.188 1.190 1.00 95.25 140 PRO A N 1
ATOM 1082 C CA . PRO A 1 140 ? -13.763 -8.566 -0.190 1.00 95.25 140 PRO A CA 1
ATOM 1083 C C . PRO A 1 140 ? -12.848 -7.538 -0.860 1.00 95.25 140 PRO A C 1
ATOM 1085 O O . PRO A 1 140 ? -13.016 -6.326 -0.688 1.00 95.25 140 PRO A O 1
ATOM 1088 N N . LEU A 1 141 ? -11.903 -8.037 -1.645 1.00 93.06 141 LEU A N 1
ATOM 1089 C CA . LEU A 1 141 ? -11.059 -7.258 -2.541 1.00 93.06 141 LEU A CA 1
ATOM 1090 C C . LEU A 1 141 ? -11.598 -7.379 -3.969 1.00 93.06 141 LEU A C 1
ATOM 1092 O O . LEU A 1 141 ? -12.239 -8.366 -4.327 1.00 93.06 141 LEU A O 1
ATOM 1096 N N . GLN A 1 142 ? -11.347 -6.366 -4.784 1.00 93.31 142 GLN A N 1
ATOM 1097 C CA . GLN A 1 142 ? -11.561 -6.438 -6.220 1.00 93.31 142 GLN A CA 1
ATOM 1098 C C . GLN A 1 142 ? -10.452 -7.266 -6.868 1.00 93.31 142 GLN A C 1
ATOM 1100 O O . GLN A 1 142 ? -9.309 -7.277 -6.405 1.00 93.31 142 GLN A O 1
ATOM 1105 N N . GLU A 1 143 ? -10.791 -7.941 -7.963 1.00 90.81 143 GLU A N 1
ATOM 1106 C CA . GLU A 1 143 ? -9.804 -8.671 -8.748 1.00 90.81 143 GLU A CA 1
ATOM 1107 C C . GLU A 1 143 ? -8.794 -7.705 -9.370 1.00 90.81 143 GLU A C 1
ATOM 1109 O O . GLU A 1 143 ? -9.161 -6.743 -10.041 1.00 90.81 143 GLU A O 1
ATOM 1114 N N . ILE A 1 144 ? -7.504 -8.011 -9.216 1.00 88.25 144 ILE A N 1
ATOM 1115 C CA . ILE A 1 144 ? -6.419 -7.219 -9.814 1.00 88.25 144 ILE A CA 1
ATOM 1116 C C . ILE A 1 144 ? -6.441 -7.248 -11.358 1.00 88.25 144 ILE A C 1
ATOM 1118 O O . ILE A 1 144 ? -5.821 -6.412 -12.016 1.00 88.25 144 ILE A O 1
ATOM 1122 N N . GLY A 1 145 ? -7.132 -8.227 -11.952 1.00 89.69 145 GLY A N 1
ATOM 1123 C CA . GLY A 1 145 ? -7.291 -8.367 -13.398 1.00 89.69 145 GLY A CA 1
ATOM 1124 C C . GLY A 1 145 ? -5.965 -8.519 -14.152 1.00 89.69 145 GLY A C 1
ATOM 1125 O O . GLY A 1 145 ? -5.025 -9.174 -13.692 1.00 89.69 145 GLY A O 1
ATOM 1126 N N . GLU A 1 146 ? -5.884 -7.895 -15.330 1.00 89.12 146 GLU A N 1
ATOM 1127 C CA . GLU A 1 146 ? -4.724 -7.966 -16.234 1.00 89.12 146 GLU A CA 1
ATOM 1128 C C . GLU A 1 146 ? -3.448 -7.341 -15.650 1.00 89.12 146 GLU A C 1
ATOM 1130 O O . GLU A 1 146 ? -2.343 -7.669 -16.085 1.00 89.12 146 GLU A O 1
ATOM 1135 N N . ALA A 1 147 ? -3.576 -6.482 -14.636 1.00 90.38 147 ALA A N 1
ATOM 1136 C CA . ALA A 1 147 ? -2.434 -5.899 -13.942 1.00 90.38 147 ALA A CA 1
ATOM 1137 C C . ALA A 1 147 ? -1.632 -6.953 -13.165 1.00 90.38 147 ALA A C 1
ATOM 1139 O O . ALA A 1 147 ? -0.407 -6.860 -13.101 1.00 90.38 147 ALA A O 1
ATOM 1140 N N . GLY A 1 148 ? -2.300 -7.980 -12.624 1.00 90.50 148 GLY A N 1
ATOM 1141 C CA . GLY A 1 148 ? -1.668 -9.029 -11.818 1.00 90.50 148 GLY A CA 1
ATOM 1142 C C . GLY A 1 148 ? -0.493 -9.706 -12.534 1.00 90.50 148 GLY A C 1
ATOM 1143 O O . GLY A 1 148 ? 0.630 -9.599 -12.047 1.00 90.50 148 GLY A O 1
ATOM 1144 N N . PRO A 1 149 ? -0.704 -10.323 -13.714 1.00 91.06 149 PRO A N 1
ATOM 1145 C CA . PRO A 1 149 ? 0.368 -10.960 -14.483 1.00 91.06 149 PRO A CA 1
ATOM 1146 C C . PRO A 1 149 ? 1.535 -10.035 -14.859 1.00 91.06 149 PRO A C 1
ATOM 1148 O O . PRO A 1 149 ? 2.669 -10.499 -14.985 1.00 91.06 149 PRO A O 1
ATOM 1151 N N . VAL A 1 150 ? 1.278 -8.737 -15.055 1.00 91.25 150 VAL A N 1
ATOM 1152 C CA . VAL A 1 150 ? 2.327 -7.753 -15.369 1.00 91.25 150 VAL A CA 1
ATOM 1153 C C . VAL A 1 150 ? 3.186 -7.471 -14.138 1.00 91.25 150 VAL A C 1
ATOM 1155 O O . VAL A 1 150 ? 4.414 -7.462 -14.228 1.00 91.25 150 VAL A O 1
ATOM 1158 N N . ILE A 1 151 ? 2.553 -7.303 -12.976 1.00 89.94 151 ILE A N 1
ATOM 1159 C CA . ILE A 1 151 ? 3.248 -7.098 -11.702 1.00 89.94 151 ILE A CA 1
ATOM 1160 C C . ILE A 1 151 ? 4.029 -8.366 -11.319 1.00 89.94 151 ILE A C 1
ATOM 1162 O O . ILE A 1 151 ? 5.215 -8.274 -11.014 1.00 89.94 151 ILE A O 1
ATOM 1166 N N . ASP A 1 152 ? 3.427 -9.554 -11.471 1.00 88.44 152 ASP A N 1
ATOM 1167 C CA . ASP A 1 152 ? 4.077 -10.863 -11.264 1.00 88.44 152 ASP A CA 1
ATOM 1168 C C . ASP A 1 152 ? 5.353 -11.028 -12.117 1.00 88.44 152 ASP A C 1
ATOM 1170 O O . ASP A 1 152 ? 6.301 -11.728 -11.742 1.00 88.44 152 ASP A O 1
ATOM 1174 N N . ALA A 1 153 ? 5.387 -10.402 -13.297 1.00 89.44 153 ALA A N 1
ATOM 1175 C CA . ALA A 1 153 ? 6.540 -10.454 -14.183 1.00 89.44 153 ALA A CA 1
ATOM 1176 C C . ALA A 1 153 ? 7.699 -9.545 -13.751 1.00 89.44 153 ALA A C 1
ATOM 1178 O O . ALA A 1 153 ? 8.807 -9.746 -14.245 1.00 89.44 153 ALA A O 1
ATOM 1179 N N . GLY A 1 154 ? 7.479 -8.611 -12.822 1.00 87.69 154 GLY A N 1
ATOM 1180 C CA . GLY A 1 154 ? 8.432 -7.549 -12.487 1.00 87.69 154 GLY A CA 1
ATOM 1181 C C . GLY A 1 154 ? 8.252 -6.302 -13.354 1.00 87.69 154 GLY A C 1
ATOM 1182 O O . GLY A 1 154 ? 9.223 -5.628 -13.685 1.00 87.69 154 GLY A O 1
ATOM 1183 N N . GLY A 1 155 ? 7.015 -6.031 -13.776 1.00 89.00 155 GLY A N 1
ATOM 1184 C CA . GLY A 1 155 ? 6.653 -4.827 -14.511 1.00 89.00 155 GLY A CA 1
ATOM 1185 C C . GLY A 1 155 ? 6.531 -5.022 -16.020 1.00 89.00 155 GLY A C 1
ATOM 1186 O O . GLY A 1 155 ? 6.765 -6.097 -16.581 1.00 89.00 155 GLY A O 1
ATOM 1187 N N . ILE A 1 156 ? 6.149 -3.942 -16.704 1.00 90.38 156 ILE A N 1
ATOM 1188 C CA . ILE A 1 156 ? 5.707 -3.983 -18.106 1.00 90.38 156 ILE A CA 1
ATOM 1189 C C . ILE A 1 156 ? 6.789 -4.471 -19.079 1.00 90.38 156 ILE A C 1
ATOM 1191 O O . ILE A 1 156 ? 6.488 -5.193 -20.029 1.00 90.38 156 ILE A O 1
ATOM 1195 N N . PHE A 1 157 ? 8.055 -4.121 -18.837 1.00 89.50 157 PHE A N 1
ATOM 1196 C CA . PHE A 1 157 ? 9.159 -4.526 -19.709 1.00 89.50 157 PHE A CA 1
ATOM 1197 C C . PHE A 1 157 ? 9.487 -6.010 -19.567 1.00 89.50 157 PHE A C 1
ATOM 1199 O O . PHE A 1 157 ? 9.665 -6.693 -20.575 1.00 89.50 157 PHE A O 1
ATOM 1206 N N . GLU A 1 158 ? 9.535 -6.521 -18.337 1.00 89.50 158 GLU A N 1
ATOM 1207 C CA . GLU A 1 158 ? 9.756 -7.946 -18.091 1.00 89.50 158 GLU A CA 1
ATOM 1208 C C . GLU A 1 158 ? 8.589 -8.785 -18.607 1.00 89.50 158 GLU A C 1
ATOM 1210 O O . GLU A 1 158 ? 8.801 -9.806 -19.264 1.00 89.50 158 GLU A O 1
ATOM 1215 N N . TYR A 1 159 ? 7.354 -8.320 -18.409 1.00 92.00 159 TYR A N 1
ATOM 1216 C CA . TYR A 1 159 ? 6.174 -8.958 -18.982 1.00 92.00 159 TYR A CA 1
ATOM 1217 C C . TYR A 1 159 ? 6.265 -9.042 -20.513 1.00 92.00 159 TYR A C 1
ATOM 1219 O O . TYR A 1 159 ? 6.142 -10.126 -21.083 1.00 92.00 159 TYR A O 1
ATOM 1227 N N . ALA A 1 160 ? 6.567 -7.928 -21.186 1.00 90.38 160 ALA A N 1
ATOM 1228 C CA . ALA A 1 160 ? 6.697 -7.881 -22.641 1.00 90.38 160 ALA A CA 1
ATOM 1229 C C . ALA A 1 160 ? 7.829 -8.784 -23.174 1.00 90.38 160 ALA A C 1
ATOM 1231 O O . ALA A 1 160 ? 7.664 -9.421 -24.217 1.00 90.38 160 ALA A O 1
ATOM 1232 N N . ARG A 1 161 ? 8.956 -8.894 -22.453 1.00 90.44 161 ARG A N 1
ATOM 1233 C CA . ARG A 1 161 ? 10.032 -9.855 -22.768 1.00 90.44 161 ARG A CA 1
ATOM 1234 C C . ARG A 1 161 ? 9.537 -11.299 -22.667 1.00 90.44 161 ARG A C 1
ATOM 1236 O O . ARG A 1 161 ? 9.744 -12.070 -23.600 1.00 90.44 161 ARG A O 1
ATOM 1243 N N . ARG A 1 162 ? 8.835 -11.658 -21.583 1.00 90.81 162 ARG A N 1
ATOM 1244 C CA . ARG A 1 162 ? 8.275 -13.011 -21.379 1.00 90.81 162 ARG A CA 1
ATOM 1245 C C . ARG A 1 162 ? 7.228 -13.388 -22.430 1.00 90.81 162 ARG A C 1
ATOM 1247 O O . ARG A 1 162 ? 7.140 -14.554 -22.793 1.00 90.81 162 ARG A O 1
ATOM 1254 N N . GLN A 1 163 ? 6.475 -12.414 -22.941 1.00 90.00 163 GLN A N 1
ATOM 1255 C CA . GLN A 1 163 ? 5.491 -12.610 -24.013 1.00 90.00 163 GLN A CA 1
ATOM 1256 C C . GLN A 1 163 ? 6.101 -12.576 -25.429 1.00 90.00 163 GLN A C 1
ATOM 1258 O O . GLN A 1 163 ? 5.372 -12.660 -26.414 1.00 90.00 163 GLN A O 1
ATOM 1263 N N . GLY A 1 164 ? 7.423 -12.419 -25.567 1.00 86.50 164 GLY A N 1
ATOM 1264 C CA . GLY A 1 164 ? 8.092 -12.356 -26.872 1.00 86.50 164 GLY A CA 1
ATOM 1265 C C . GLY A 1 164 ? 7.792 -11.086 -27.681 1.00 86.50 164 GLY A C 1
ATOM 1266 O O . GLY A 1 164 ? 8.092 -11.033 -28.873 1.00 86.50 164 GLY A O 1
ATOM 1267 N N . MET A 1 165 ? 7.221 -10.055 -27.051 1.00 85.25 165 MET A N 1
ATOM 1268 C CA . MET A 1 165 ? 6.906 -8.766 -27.683 1.00 85.25 165 MET A CA 1
ATOM 1269 C C . MET A 1 165 ? 8.153 -7.889 -27.860 1.00 85.25 165 MET A C 1
ATOM 1271 O O . MET A 1 165 ? 8.190 -7.021 -28.729 1.00 85.25 165 MET A O 1
ATOM 1275 N N . ILE A 1 166 ? 9.186 -8.127 -27.048 1.00 81.50 166 ILE A N 1
ATOM 1276 C CA . ILE A 1 166 ? 10.500 -7.487 -27.149 1.00 81.50 166 ILE A CA 1
ATOM 1277 C C . ILE A 1 166 ? 11.520 -8.573 -27.485 1.00 81.50 166 ILE A C 1
ATOM 1279 O O . ILE A 1 166 ? 11.671 -9.535 -26.732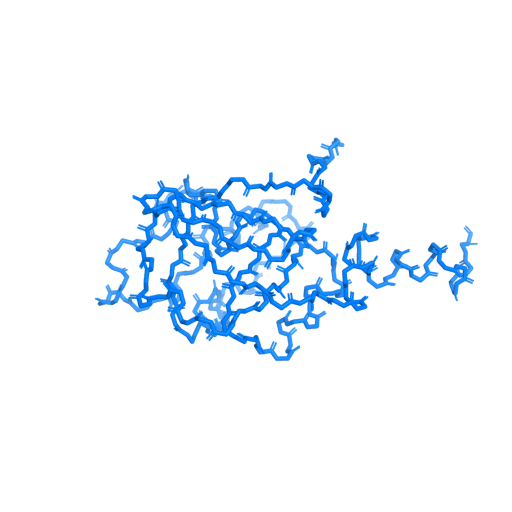 1.00 81.50 166 ILE A O 1
ATOM 1283 N N . LYS A 1 167 ? 12.241 -8.420 -28.604 1.00 70.19 167 LYS A N 1
ATOM 1284 C CA . LYS A 1 167 ? 13.372 -9.299 -28.924 1.00 70.19 167 LYS A CA 1
ATOM 1285 C C . LYS A 1 167 ? 14.476 -9.082 -27.893 1.00 70.19 167 LYS A C 1
ATOM 1287 O O . LYS A 1 167 ? 14.928 -7.955 -27.703 1.00 70.19 167 LYS A O 1
ATOM 1292 N N . VAL A 1 168 ? 14.895 -10.161 -27.242 1.00 60.50 168 VAL A N 1
ATOM 1293 C CA . VAL A 1 168 ? 16.103 -10.165 -26.414 1.00 60.50 168 VAL A CA 1
ATOM 1294 C C . VAL A 1 168 ? 17.289 -9.967 -27.363 1.00 60.50 168 VAL A C 1
ATOM 1296 O O . VAL A 1 168 ? 17.373 -10.671 -28.371 1.00 60.50 168 VAL A O 1
ATOM 1299 N N . ALA A 1 169 ? 18.107 -8.947 -27.100 1.00 60.47 169 ALA A N 1
ATOM 1300 C CA . ALA A 1 169 ? 19.332 -8.682 -27.853 1.00 60.47 169 ALA A CA 1
ATOM 1301 C C . ALA A 1 169 ? 20.418 -9.706 -27.511 1.00 60.47 169 ALA A C 1
ATOM 1303 O O . ALA A 1 169 ? 20.457 -10.134 -26.333 1.00 60.47 169 ALA A O 1
#

Secondary structure (DSSP, 8-state):
-------TTS-EEEE----SS--HHHHS-GGGGGS-TTSHHHHHHHHHTTTTTS-TTT-SS-SS-TT-SS-SSS-SSSTTTEEEES---HHHHHHHHHH-S-EEEE-SS-HHHH--TT-EEEEETTTTEEEETTT--EEEPPP-TTHHHHHHTTSHHHHHHHTTSS---

Foldseek 3Di:
DDPPDPALQDKDKFFDDDDPPDDPCQQPNPVLVVQDCVDPVSVLQSQQRGRVSDDCVVCVDDQRDPPHSHGPGQDPADGQAEHEEQDDDPVVLQVCQAQLRYQYKHFVDNCVVPDDGRFIWIQNLVQQWIAGPVVRDITGIDHSPPSNQSSSLRHDVSSCVVVVVDDDD

InterPro domains:
  IPR015928 Aconitase/3-isopropylmalate dehydratase, swivel [G3DSA:3.20.19.10] (11-79)
  IPR015928 Aconitase/3-isopropylmalate dehydratase, swivel [G3DSA:3.20.19.10] (80-167)
  IPR050075 3-isopropylmalate dehydratase small subunit [PTHR43345] (79-167)

Radius of gyration: 16.8 Å; chains: 1; bounding box: 39×36×45 Å

Organism: Gonium pectorale (NCBI:txid33097)